Protein AF-A0A637YH97-F1 (afdb_monomer)

Secondary structure (DSSP, 8-state):
--HHHHHHHHHHHT-TTPPP-HHHHHHHHHHHHHTT-HHHHHHHHHHHHH--SSS---HHHHHHHHHHHHHTT-TTHHHHHHHHHTTS-HHHHHHHHHHHHHHHHHHS---SS--SSHHHHTTTS--

Radius of gyration: 13.96 Å; Cα contacts (8 Å, |Δi|>4): 195; chains: 1; bounding box: 34×36×38 Å

InterPro domains:
  IPR006597 Sel1-like repeat [PF08238] (3-37)
  IPR006597 Sel1-like repeat [PF08238] (38-70)
  IPR006597 Sel1-like repeat [SM00671] (1-37)
  IPR006597 Sel1-like repeat [SM00671] (38-74)
  IPR011990 Tetratricopeptide-like helical domain superfamily [G3DSA:1.25.40.10] (1-116)

pLDDT: mean 85.37, std 14.4, range [44.41, 98.19]

Structure (mmCIF, N/CA/C/O backbone):
data_AF-A0A637YH97-F1
#
_entry.id   AF-A0A637YH97-F1
#
loop_
_atom_site.group_PDB
_atom_site.id
_atom_site.type_symbol
_atom_site.label_atom_id
_atom_site.label_alt_id
_atom_site.label_comp_id
_atom_site.label_asym_id
_atom_site.label_entity_id
_atom_site.label_seq_id
_atom_site.pdbx_PDB_ins_code
_atom_site.Cartn_x
_atom_site.Cartn_y
_atom_site.Cartn_z
_atom_site.occupancy
_atom_site.B_iso_or_equiv
_atom_site.auth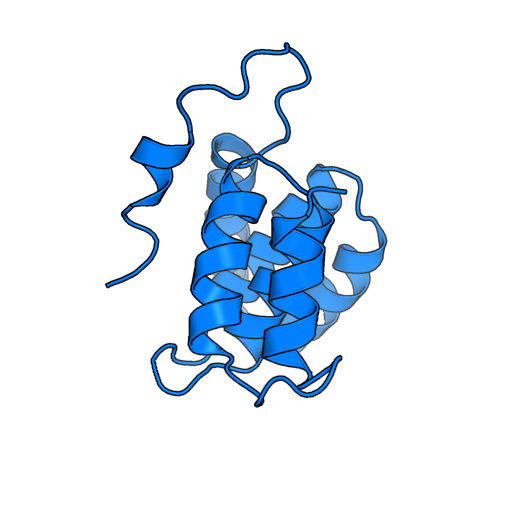_seq_id
_atom_site.auth_comp_id
_atom_site.auth_asym_id
_atom_site.auth_atom_id
_atom_site.pdbx_PDB_model_num
ATOM 1 N N . MET A 1 1 ? 7.663 12.008 -12.442 1.00 52.62 1 MET A N 1
ATOM 2 C CA . MET A 1 1 ? 7.497 10.541 -12.314 1.00 52.62 1 MET A CA 1
ATOM 3 C C . MET A 1 1 ? 8.895 9.929 -12.369 1.00 52.62 1 MET A C 1
ATOM 5 O O . MET A 1 1 ? 9.565 10.135 -13.370 1.00 52.62 1 MET A O 1
ATOM 9 N N . SER A 1 2 ? 9.388 9.292 -11.300 1.00 64.75 2 SER A N 1
ATOM 10 C CA . SER A 1 2 ? 10.727 8.666 -11.302 1.00 64.75 2 SER A CA 1
ATOM 11 C C . SER A 1 2 ? 10.719 7.364 -12.116 1.00 64.75 2 SER A C 1
ATOM 13 O O . SER A 1 2 ? 9.738 6.621 -12.064 1.00 64.75 2 SER A O 1
ATOM 15 N N . ALA A 1 3 ? 11.806 7.055 -12.834 1.00 74.81 3 ALA A N 1
ATOM 16 C CA . ALA A 1 3 ? 11.953 5.831 -13.636 1.00 74.81 3 ALA A CA 1
ATOM 17 C C . ALA A 1 3 ? 11.711 4.540 -12.822 1.00 74.81 3 ALA A C 1
ATOM 19 O O . ALA A 1 3 ? 11.197 3.554 -13.352 1.00 74.81 3 ALA A O 1
ATOM 20 N N . ARG A 1 4 ? 12.006 4.568 -11.512 1.00 78.88 4 ARG A N 1
ATOM 21 C CA . ARG A 1 4 ? 11.752 3.460 -10.573 1.00 78.88 4 ARG A CA 1
ATOM 22 C C . ARG A 1 4 ? 10.265 3.118 -10.460 1.00 78.88 4 ARG A C 1
ATOM 24 O O . ARG A 1 4 ? 9.922 1.945 -10.361 1.00 78.88 4 ARG A O 1
ATOM 31 N N . ASN A 1 5 ? 9.390 4.122 -10.525 1.00 77.50 5 ASN A N 1
ATOM 32 C CA . ASN A 1 5 ? 7.947 3.937 -10.381 1.00 77.50 5 ASN A CA 1
ATOM 33 C C . ASN A 1 5 ? 7.356 3.225 -11.606 1.00 77.50 5 ASN A C 1
ATOM 35 O O . ASN A 1 5 ? 6.561 2.294 -11.479 1.00 77.50 5 ASN A O 1
ATOM 39 N N . SER A 1 6 ? 7.812 3.619 -12.797 1.00 82.19 6 SER A N 1
ATOM 40 C CA . SER A 1 6 ? 7.453 2.951 -14.048 1.00 82.19 6 SER A CA 1
ATOM 41 C C . SER A 1 6 ? 7.972 1.514 -14.072 1.00 82.19 6 SER A C 1
ATOM 43 O O . SER A 1 6 ? 7.225 0.602 -14.407 1.00 82.19 6 SER A O 1
ATOM 45 N N . LEU A 1 7 ? 9.215 1.281 -13.640 1.00 85.06 7 LEU A N 1
ATOM 46 C CA . LEU A 1 7 ? 9.779 -0.068 -13.570 1.00 85.06 7 LEU A CA 1
ATOM 47 C C . LEU A 1 7 ? 9.035 -0.963 -12.567 1.00 85.06 7 LEU A C 1
ATOM 49 O O . LEU A 1 7 ? 8.790 -2.134 -12.850 1.00 85.06 7 LEU A O 1
ATOM 53 N N . ALA A 1 8 ? 8.626 -0.416 -11.421 1.00 86.12 8 ALA A N 1
ATOM 54 C CA . ALA A 1 8 ? 7.829 -1.158 -10.454 1.00 86.12 8 ALA A CA 1
ATOM 55 C C . ALA A 1 8 ? 6.487 -1.607 -11.041 1.00 86.12 8 ALA A C 1
ATOM 57 O O . ALA A 1 8 ? 6.075 -2.746 -10.835 1.00 86.12 8 ALA A O 1
ATOM 58 N N . LEU A 1 9 ? 5.832 -0.743 -11.823 1.00 84.50 9 LEU A N 1
ATOM 59 C CA . LEU A 1 9 ? 4.600 -1.092 -12.528 1.00 84.50 9 LEU A CA 1
ATOM 60 C C . LEU A 1 9 ? 4.830 -2.203 -13.561 1.00 84.50 9 LEU A C 1
ATOM 62 O O . LEU A 1 9 ? 3.983 -3.085 -13.704 1.00 84.50 9 LEU A O 1
ATOM 66 N N . PHE A 1 10 ? 5.970 -2.183 -14.255 1.00 88.19 10 PHE A N 1
ATOM 67 C CA . PHE A 1 10 ? 6.315 -3.222 -15.222 1.00 88.19 10 PHE A CA 1
ATOM 68 C C . PHE A 1 10 ? 6.494 -4.576 -14.539 1.00 88.19 10 PHE A C 1
ATOM 70 O O . PHE A 1 10 ? 5.918 -5.552 -15.007 1.00 88.19 10 PHE A O 1
ATOM 77 N N . TYR A 1 11 ? 7.195 -4.632 -13.404 1.00 89.38 11 TYR A N 1
ATOM 78 C CA . TYR A 1 11 ? 7.313 -5.863 -12.622 1.0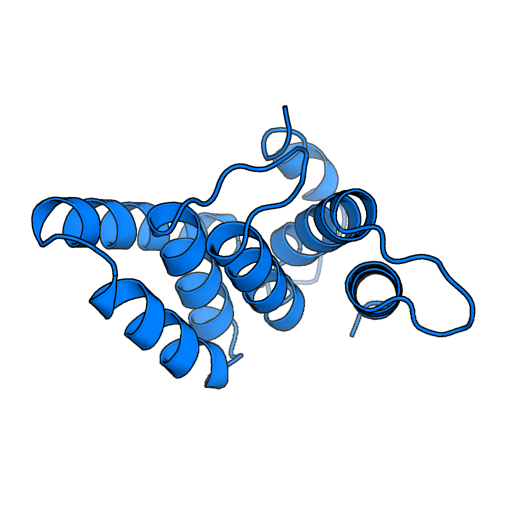0 89.38 11 TYR A CA 1
ATOM 79 C C . TYR A 1 11 ? 5.981 -6.303 -12.005 1.00 89.38 11 TYR A C 1
ATOM 81 O O . TYR A 1 11 ? 5.667 -7.487 -12.022 1.00 89.38 11 TYR A O 1
ATOM 89 N N . ALA A 1 12 ? 5.154 -5.379 -11.513 1.00 84.06 12 ALA A N 1
ATOM 90 C CA . ALA A 1 12 ? 3.856 -5.725 -10.930 1.00 84.06 12 ALA A CA 1
ATOM 91 C C . ALA A 1 12 ? 2.883 -6.335 -11.956 1.00 84.06 12 ALA A C 1
ATOM 93 O O . ALA A 1 12 ? 2.039 -7.147 -11.586 1.00 84.06 12 ALA A O 1
ATOM 94 N N . LYS A 1 13 ? 2.989 -5.934 -13.231 1.00 82.81 13 LYS A N 1
ATOM 95 C CA . LYS A 1 13 ? 2.068 -6.328 -14.311 1.00 82.81 13 LYS A CA 1
ATOM 96 C C . LYS A 1 13 ? 2.680 -7.246 -15.376 1.00 82.81 13 LYS A C 1
ATOM 98 O O . LYS A 1 13 ? 1.960 -7.661 -16.276 1.00 82.81 13 LYS A O 1
ATOM 103 N N . GLY A 1 14 ? 3.976 -7.545 -15.302 1.00 85.62 14 GLY A N 1
ATOM 104 C CA . GLY A 1 14 ? 4.689 -8.328 -16.315 1.00 85.62 14 GLY A CA 1
ATOM 105 C C . GLY A 1 14 ? 4.762 -7.639 -17.686 1.00 85.62 14 GLY A C 1
ATOM 106 O O . GLY A 1 14 ? 4.516 -8.260 -18.717 1.00 85.62 14 GLY A O 1
ATOM 107 N N . LEU A 1 15 ? 5.021 -6.326 -17.714 1.00 85.12 15 LEU A N 1
ATOM 108 C CA . LEU A 1 15 ? 5.067 -5.536 -18.954 1.00 85.12 15 LEU A CA 1
ATOM 109 C C . LEU A 1 15 ? 6.473 -5.510 -19.563 1.00 85.12 15 LEU A C 1
ATOM 111 O O . LEU A 1 15 ? 7.474 -5.636 -18.861 1.00 85.12 15 LEU A O 1
ATOM 115 N N . GLY A 1 16 ? 6.555 -5.292 -20.879 1.00 84.31 16 GLY A N 1
ATOM 116 C CA . GLY A 1 16 ? 7.836 -5.135 -21.579 1.00 84.31 16 GLY A CA 1
ATOM 117 C C . GLY A 1 16 ? 8.687 -6.408 -21.599 1.00 84.31 16 GLY A C 1
ATOM 118 O O . GLY A 1 16 ? 9.907 -6.318 -21.509 1.00 84.31 16 GLY A O 1
ATOM 119 N N . ASN A 1 17 ? 8.045 -7.579 -21.690 1.00 88.50 17 ASN A N 1
ATOM 120 C CA . ASN A 1 17 ? 8.670 -8.907 -21.609 1.00 88.50 17 ASN A CA 1
ATOM 121 C C . ASN A 1 17 ? 9.344 -9.219 -20.260 1.00 88.50 17 ASN A C 1
ATOM 123 O O . ASN A 1 17 ? 10.164 -10.133 -20.180 1.00 88.50 17 ASN A O 1
ATOM 127 N N . LEU A 1 18 ? 9.002 -8.490 -19.195 1.00 89.25 18 LEU A N 1
ATOM 128 C CA . LEU A 1 18 ? 9.412 -8.840 -17.837 1.00 89.25 18 LEU A CA 1
ATOM 129 C C . LEU A 1 18 ? 8.410 -9.819 -17.209 1.00 89.25 18 LEU A C 1
ATOM 131 O O . LEU A 1 18 ? 7.208 -9.686 -17.440 1.00 89.25 18 LEU A O 1
ATOM 135 N N . PRO A 1 19 ? 8.866 -10.786 -16.394 1.00 88.75 19 PRO A N 1
ATOM 136 C CA . PRO A 1 19 ? 7.962 -11.622 -15.618 1.00 88.75 19 PRO A CA 1
ATOM 137 C C . PRO A 1 19 ? 7.262 -10.795 -14.532 1.00 88.75 19 PRO A C 1
ATOM 139 O O . PRO A 1 19 ? 7.808 -9.802 -14.041 1.00 88.75 19 PRO A O 1
ATOM 142 N N . VAL A 1 20 ? 6.066 -11.232 -14.130 1.00 88.25 20 VAL A N 1
ATOM 143 C CA . VAL A 1 20 ? 5.399 -10.684 -12.943 1.00 88.25 20 VAL A CA 1
ATOM 144 C C . VAL A 1 20 ? 6.262 -10.987 -11.719 1.00 88.25 20 VAL A C 1
ATOM 146 O O . VAL A 1 20 ? 6.541 -12.144 -11.421 1.00 88.25 20 VAL A O 1
ATOM 149 N N . ASP A 1 21 ? 6.683 -9.940 -11.016 1.00 90.75 21 ASP A N 1
ATOM 150 C CA . ASP A 1 21 ? 7.537 -10.016 -9.832 1.00 90.75 21 ASP A CA 1
ATOM 151 C C . ASP A 1 21 ? 7.108 -8.930 -8.837 1.00 90.75 21 ASP A C 1
ATOM 153 O O . ASP A 1 21 ? 7.600 -7.795 -8.823 1.00 90.75 21 ASP A O 1
ATOM 157 N N . ARG A 1 22 ? 6.116 -9.269 -8.009 1.00 88.25 22 ARG A N 1
ATOM 158 C CA . ARG A 1 22 ? 5.546 -8.320 -7.046 1.00 88.25 22 ARG A CA 1
ATOM 159 C C . ARG A 1 22 ? 6.535 -7.965 -5.931 1.00 88.25 22 ARG A C 1
ATOM 161 O O . ARG A 1 22 ? 6.430 -6.870 -5.387 1.00 88.25 22 ARG A O 1
ATOM 168 N N . ASN A 1 23 ? 7.524 -8.815 -5.647 1.00 88.69 23 ASN A N 1
ATOM 169 C CA . ASN A 1 23 ? 8.553 -8.549 -4.636 1.00 88.69 23 ASN A CA 1
ATOM 170 C C . ASN A 1 23 ? 9.568 -7.511 -5.138 1.00 88.69 23 ASN A C 1
ATOM 172 O O . ASN A 1 23 ? 9.947 -6.598 -4.402 1.00 88.69 23 ASN A O 1
ATOM 176 N N . LYS A 1 24 ? 9.963 -7.559 -6.418 1.00 88.88 24 LYS A N 1
ATOM 177 C CA . LYS A 1 24 ? 10.745 -6.468 -7.026 1.00 88.88 24 LYS A CA 1
ATOM 178 C C . LYS A 1 24 ? 9.952 -5.172 -7.111 1.00 88.88 24 LYS A C 1
ATOM 180 O O . LYS A 1 24 ? 10.503 -4.111 -6.813 1.00 88.88 24 LYS A O 1
ATOM 185 N N . ALA A 1 25 ? 8.672 -5.247 -7.479 1.00 90.12 25 ALA A N 1
ATOM 186 C CA . ALA A 1 25 ? 7.800 -4.076 -7.476 1.00 90.12 25 ALA A CA 1
ATOM 187 C C . ALA A 1 25 ? 7.717 -3.447 -6.075 1.00 90.12 25 ALA A C 1
ATOM 189 O O . ALA A 1 25 ? 7.897 -2.238 -5.950 1.00 90.12 25 ALA A O 1
ATOM 190 N N . LEU A 1 26 ? 7.546 -4.263 -5.029 1.00 89.75 26 LEU A N 1
ATOM 191 C CA . LEU A 1 26 ? 7.523 -3.829 -3.631 1.00 89.75 26 LEU A CA 1
ATOM 192 C C . LEU A 1 26 ? 8.786 -3.047 -3.253 1.00 89.75 26 LEU A C 1
ATOM 194 O O . LEU A 1 26 ? 8.690 -1.925 -2.759 1.00 89.75 26 LEU A O 1
ATOM 198 N N . LYS A 1 27 ? 9.975 -3.585 -3.553 1.00 88.19 27 LYS A N 1
ATOM 199 C CA . LYS A 1 27 ? 11.260 -2.929 -3.247 1.00 88.19 27 LYS A CA 1
ATOM 200 C C . LYS A 1 27 ? 11.396 -1.566 -3.935 1.00 88.19 27 LYS A C 1
ATOM 202 O O . LYS A 1 27 ? 11.799 -0.591 -3.304 1.00 88.19 27 LYS A O 1
ATOM 207 N N . LEU A 1 28 ? 11.031 -1.477 -5.215 1.00 88.88 28 LEU A N 1
ATOM 208 C CA . LEU A 1 28 ? 11.103 -0.229 -5.985 1.00 88.88 28 LEU A CA 1
ATOM 209 C C . LEU A 1 28 ? 10.073 0.814 -5.522 1.00 88.88 28 LEU A C 1
ATOM 211 O O . LEU A 1 28 ? 10.380 2.013 -5.482 1.00 88.88 28 LEU A O 1
ATOM 215 N N . LEU A 1 29 ? 8.864 0.363 -5.173 1.00 89.69 29 LEU A N 1
ATOM 216 C CA . LEU A 1 29 ? 7.802 1.223 -4.659 1.00 89.69 29 LEU A CA 1
ATOM 217 C C . LEU A 1 29 ? 8.130 1.752 -3.273 1.00 89.69 29 LEU A C 1
ATOM 219 O O . LEU A 1 29 ? 7.934 2.938 -3.068 1.00 89.69 29 LEU A O 1
ATOM 223 N N . ASN A 1 30 ? 8.689 0.941 -2.372 1.00 87.81 30 ASN A N 1
ATOM 224 C CA . ASN A 1 30 ? 9.095 1.386 -1.036 1.00 87.81 30 ASN A CA 1
ATOM 225 C C . ASN A 1 30 ? 10.046 2.586 -1.099 1.00 87.81 30 ASN A C 1
ATOM 227 O O . ASN A 1 30 ? 9.778 3.622 -0.497 1.00 87.81 30 ASN A O 1
ATOM 231 N N . ILE A 1 31 ? 11.108 2.489 -1.903 1.00 85.31 31 ILE A N 1
ATOM 232 C CA . ILE A 1 31 ? 12.077 3.584 -2.071 1.00 85.31 31 ILE A CA 1
ATOM 233 C C . ILE A 1 31 ? 11.380 4.841 -2.608 1.00 85.31 31 ILE A C 1
ATOM 235 O O . ILE A 1 31 ? 11.576 5.944 -2.108 1.00 85.31 31 ILE A O 1
ATOM 239 N N . SER A 1 32 ? 10.523 4.681 -3.615 1.00 86.06 32 SER A N 1
ATOM 240 C CA . SER A 1 32 ? 9.833 5.815 -4.234 1.00 86.06 32 SER A CA 1
ATOM 241 C C . SER A 1 32 ? 8.775 6.429 -3.297 1.00 86.06 32 SER A C 1
ATOM 243 O O . SER A 1 32 ? 8.627 7.646 -3.223 1.00 86.06 32 SER A O 1
ATOM 245 N N . ALA A 1 33 ? 8.047 5.605 -2.549 1.00 89.06 33 ALA A N 1
ATOM 246 C CA . ALA A 1 33 ? 7.033 6.040 -1.598 1.00 89.06 33 ALA A CA 1
ATOM 247 C C . ALA A 1 33 ? 7.655 6.839 -0.445 1.00 89.06 33 ALA A C 1
ATOM 249 O O . ALA A 1 33 ? 7.096 7.848 -0.018 1.00 89.06 33 ALA A O 1
ATOM 250 N N . CYS A 1 34 ? 8.853 6.445 -0.021 1.00 86.31 34 CYS A N 1
ATOM 251 C CA . CYS A 1 34 ? 9.648 7.146 0.978 1.00 86.31 34 CYS A CA 1
ATOM 252 C C . CYS A 1 34 ? 10.110 8.542 0.578 1.00 86.31 34 CYS A C 1
ATOM 254 O O . CYS A 1 34 ? 10.133 9.460 1.398 1.00 86.31 34 CYS A O 1
ATOM 256 N N . GLN A 1 35 ? 10.427 8.720 -0.700 1.00 81.94 35 GLN A N 1
ATOM 257 C CA . GLN A 1 35 ? 10.771 10.022 -1.267 1.00 81.94 35 GLN A CA 1
ATOM 258 C C . GLN A 1 35 ? 9.533 10.923 -1.451 1.00 81.94 35 GLN A C 1
ATOM 260 O O . GLN A 1 35 ? 9.629 12.015 -1.996 1.00 81.94 35 GLN A O 1
ATOM 265 N N . GLY A 1 36 ? 8.350 10.490 -1.003 1.00 87.38 36 GLY A N 1
ATOM 266 C CA . GLY A 1 36 ? 7.135 11.291 -1.084 1.00 87.38 36 GLY A CA 1
ATOM 267 C C . GLY A 1 36 ? 6.441 11.224 -2.442 1.00 87.38 36 GLY A C 1
ATOM 268 O O . GLY A 1 36 ? 5.581 12.056 -2.721 1.00 87.38 36 GLY A O 1
ATOM 269 N N . TYR A 1 37 ? 6.781 10.268 -3.319 1.00 88.62 37 TYR A N 1
ATOM 270 C CA . TYR A 1 37 ? 6.089 10.143 -4.602 1.00 88.62 37 TYR A CA 1
ATOM 271 C C . TYR A 1 37 ? 4.680 9.575 -4.403 1.00 88.62 37 TYR A C 1
ATOM 273 O O . TYR A 1 37 ? 4.503 8.366 -4.253 1.00 88.62 37 TYR A O 1
ATOM 281 N N . ALA A 1 38 ? 3.667 10.437 -4.504 1.00 92.06 38 ALA A N 1
ATOM 282 C CA . ALA A 1 38 ? 2.266 10.094 -4.249 1.00 92.06 38 ALA A CA 1
ATOM 283 C C . ALA A 1 38 ? 1.760 8.868 -5.041 1.00 92.06 38 ALA A C 1
ATOM 285 O O . ALA A 1 38 ? 1.101 7.986 -4.495 1.00 92.06 38 ALA A O 1
ATOM 286 N N . VAL A 1 39 ? 2.142 8.741 -6.318 1.00 91.19 39 VAL A N 1
ATOM 287 C CA . VAL A 1 39 ? 1.783 7.569 -7.144 1.00 91.19 39 VAL A CA 1
ATOM 288 C C . VAL A 1 39 ? 2.428 6.280 -6.616 1.00 91.19 39 VAL A C 1
ATOM 290 O O . VAL A 1 39 ? 1.809 5.219 -6.654 1.00 91.19 39 VAL A O 1
ATOM 293 N N . ALA A 1 40 ? 3.667 6.353 -6.118 1.00 91.31 40 ALA A N 1
ATOM 294 C CA . ALA A 1 40 ? 4.336 5.194 -5.529 1.00 91.31 40 ALA A CA 1
ATOM 295 C C . ALA A 1 40 ? 3.669 4.775 -4.215 1.00 91.31 40 ALA A C 1
ATOM 297 O O . ALA A 1 40 ? 3.443 3.590 -4.002 1.00 91.31 40 ALA A O 1
ATOM 298 N N . GLN A 1 41 ? 3.297 5.750 -3.381 1.00 94.50 41 GLN A N 1
ATOM 299 C CA . GLN A 1 41 ? 2.561 5.529 -2.133 1.00 94.50 41 GLN A CA 1
ATOM 300 C C . GLN A 1 41 ? 1.218 4.849 -2.399 1.00 94.50 41 GLN A C 1
ATOM 302 O O . GLN A 1 41 ? 0.895 3.855 -1.757 1.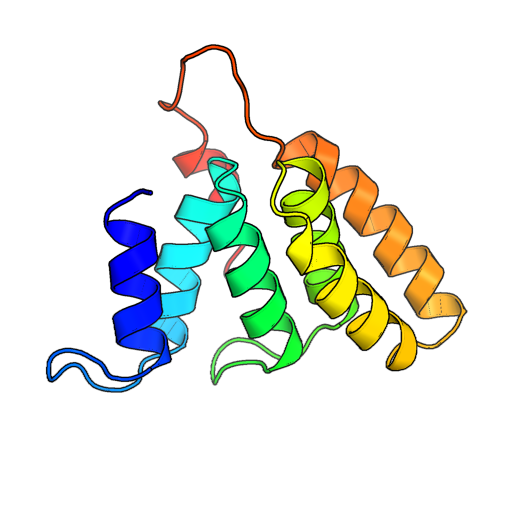00 94.50 41 GLN A O 1
ATOM 307 N N . ASN A 1 42 ? 0.479 5.294 -3.420 1.00 95.56 42 ASN A N 1
ATOM 308 C CA . ASN A 1 42 ? -0.750 4.625 -3.839 1.00 95.56 42 ASN A CA 1
ATOM 309 C C . ASN A 1 42 ? -0.496 3.168 -4.257 1.00 95.56 42 ASN A C 1
ATOM 311 O O . ASN A 1 42 ? -1.179 2.255 -3.803 1.00 95.56 42 ASN A O 1
ATOM 315 N N . ASN A 1 43 ? 0.500 2.930 -5.111 1.00 93.38 43 ASN A N 1
ATOM 316 C CA . ASN A 1 43 ? 0.798 1.578 -5.584 1.00 93.38 43 ASN A CA 1
ATOM 317 C C . ASN A 1 43 ? 1.285 0.659 -4.454 1.00 93.38 43 ASN A C 1
ATOM 319 O O . ASN A 1 43 ? 0.991 -0.534 -4.464 1.00 93.38 43 ASN A O 1
ATOM 323 N N . LEU A 1 44 ? 1.989 1.209 -3.466 1.00 93.44 44 LEU A N 1
ATOM 324 C CA . LEU A 1 44 ? 2.379 0.487 -2.263 1.00 93.44 44 LEU A CA 1
ATOM 325 C C . LEU A 1 44 ? 1.154 0.131 -1.409 1.00 93.44 44 LEU A C 1
ATOM 327 O O . LEU A 1 44 ? 1.029 -1.012 -0.976 1.00 93.44 44 LEU A O 1
ATOM 331 N N . GLY A 1 45 ? 0.192 1.050 -1.273 1.00 95.81 45 GLY A N 1
ATOM 332 C CA . GLY A 1 45 ? -1.107 0.771 -0.658 1.00 95.81 45 GLY A CA 1
ATOM 333 C C .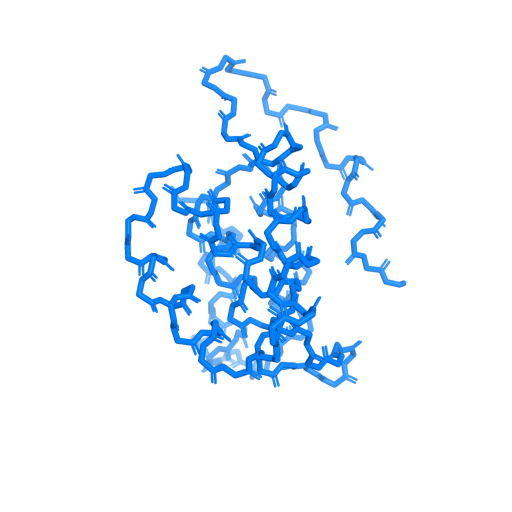 GLY A 1 45 ? -1.846 -0.390 -1.333 1.00 95.81 45 GLY A C 1
ATOM 334 O O . GLY A 1 45 ? -2.385 -1.260 -0.646 1.00 95.81 45 GLY A O 1
ATOM 335 N N . ILE A 1 46 ? -1.799 -0.474 -2.669 1.00 94.50 46 ILE A N 1
ATOM 336 C CA . ILE A 1 46 ? -2.354 -1.610 -3.426 1.00 94.50 46 ILE A CA 1
ATOM 337 C C . ILE A 1 46 ? -1.621 -2.910 -3.070 1.00 94.50 46 ILE A C 1
ATOM 339 O O . ILE A 1 46 ? -2.276 -3.913 -2.784 1.00 94.50 46 ILE A O 1
ATOM 343 N N . LEU A 1 47 ? -0.284 -2.906 -3.029 1.00 92.62 47 LEU A N 1
ATOM 344 C CA . LEU A 1 47 ? 0.485 -4.101 -2.666 1.00 92.62 47 LEU A CA 1
ATOM 345 C C . LEU A 1 47 ? 0.169 -4.600 -1.255 1.00 92.62 47 LEU A C 1
ATOM 347 O O . LEU A 1 47 ? -0.013 -5.799 -1.087 1.00 92.62 47 LEU A O 1
ATOM 351 N N . TYR A 1 48 ? 0.022 -3.715 -0.268 1.00 94.94 48 TYR A N 1
ATOM 352 C CA . TYR A 1 48 ? -0.410 -4.117 1.074 1.00 94.94 48 TYR A CA 1
ATOM 353 C C . TYR A 1 48 ? -1.845 -4.664 1.096 1.00 94.94 48 TYR A C 1
ATOM 355 O O . TYR A 1 48 ? -2.141 -5.572 1.869 1.00 94.94 48 TYR A O 1
ATOM 363 N N . SER A 1 49 ? -2.740 -4.170 0.234 1.00 95.56 49 SER A N 1
ATOM 364 C CA . SER A 1 49 ? -4.113 -4.694 0.154 1.00 95.56 49 SER A CA 1
ATOM 365 C C . SER A 1 49 ? -4.202 -6.090 -0.467 1.00 95.56 49 SER A C 1
ATOM 367 O O . SER A 1 49 ? -5.044 -6.901 -0.073 1.00 95.56 49 SER A O 1
ATOM 369 N N . ASP A 1 50 ? -3.333 -6.374 -1.434 1.00 91.62 50 ASP A N 1
ATOM 370 C CA . ASP A 1 50 ? -3.338 -7.626 -2.186 1.00 91.62 50 ASP A CA 1
ATOM 371 C C . ASP A 1 50 ? -2.394 -8.678 -1.600 1.00 91.62 50 ASP A C 1
ATOM 373 O O . ASP A 1 50 ? -2.634 -9.875 -1.772 1.00 91.62 50 ASP A O 1
ATOM 377 N N . GLY A 1 51 ? -1.342 -8.237 -0.915 1.00 89.12 51 GLY A N 1
ATOM 378 C CA . GLY A 1 51 ? -0.205 -9.055 -0.524 1.00 89.12 51 GLY A CA 1
ATOM 379 C C . GLY A 1 51 ? 0.686 -9.463 -1.705 1.00 89.12 51 GLY A C 1
ATOM 380 O O . GLY A 1 51 ? 0.358 -9.294 -2.886 1.00 89.12 51 GLY A O 1
ATOM 381 N N . THR A 1 52 ? 1.838 -10.027 -1.365 1.00 85.12 52 THR A N 1
ATOM 382 C CA . THR A 1 52 ? 2.769 -10.730 -2.255 1.00 85.12 52 THR A CA 1
ATOM 383 C C . THR A 1 52 ? 3.220 -12.026 -1.575 1.00 85.12 52 THR A C 1
ATOM 385 O O . THR A 1 52 ? 2.802 -12.314 -0.455 1.00 85.12 52 THR A O 1
ATOM 388 N N . ASP A 1 53 ? 4.093 -12.801 -2.217 1.00 85.56 53 ASP A N 1
ATOM 389 C CA . ASP A 1 53 ? 4.651 -14.013 -1.601 1.00 85.56 53 ASP A CA 1
ATOM 390 C C . ASP A 1 53 ? 5.496 -13.706 -0.345 1.00 85.56 53 ASP A C 1
ATOM 392 O O . ASP A 1 53 ? 5.591 -14.533 0.556 1.00 85.56 53 ASP A O 1
ATOM 396 N N . GLU A 1 54 ? 6.087 -12.507 -0.266 1.00 83.38 54 GLU A N 1
ATOM 397 C CA . GLU A 1 54 ? 6.894 -12.033 0.874 1.00 83.38 54 GLU A CA 1
ATOM 398 C C . GLU A 1 54 ? 6.127 -11.059 1.790 1.00 83.38 54 GLU A C 1
ATOM 400 O O . GLU A 1 54 ? 6.601 -10.729 2.877 1.00 83.38 54 GLU A O 1
ATOM 405 N N . LEU A 1 55 ? 4.946 -10.589 1.371 1.00 87.19 55 LEU A N 1
ATOM 406 C CA . LEU A 1 55 ? 4.171 -9.570 2.075 1.00 87.19 55 LEU A CA 1
ATOM 407 C C . LEU A 1 55 ? 2.743 -10.049 2.329 1.00 87.19 55 LEU A C 1
ATOM 409 O O . LEU A 1 55 ? 1.926 -10.134 1.415 1.00 87.19 55 LEU A O 1
ATOM 413 N N . SER A 1 56 ? 2.406 -10.302 3.590 1.00 92.56 56 SER A N 1
ATOM 414 C CA . SER A 1 56 ? 1.018 -10.596 3.958 1.00 92.56 56 SER A CA 1
ATOM 415 C C . SER A 1 56 ? 0.115 -9.384 3.726 1.00 92.56 56 SER A C 1
ATOM 417 O O . SER A 1 56 ? 0.550 -8.238 3.838 1.00 92.56 56 SER A O 1
ATOM 419 N N . LYS A 1 57 ? -1.163 -9.641 3.426 1.00 94.12 57 LYS A N 1
ATOM 420 C CA . LYS A 1 57 ? -2.170 -8.581 3.330 1.00 94.12 57 LYS A CA 1
ATOM 421 C C . LYS A 1 57 ? -2.260 -7.826 4.650 1.00 94.12 57 LYS A C 1
ATOM 423 O O . LYS A 1 57 ? -2.459 -8.441 5.695 1.00 94.12 57 LYS A O 1
ATOM 428 N N . ASP A 1 58 ? -2.192 -6.507 4.573 1.00 95.56 58 ASP A N 1
ATOM 429 C CA . ASP A 1 58 ? -2.335 -5.614 5.714 1.00 95.56 58 ASP A CA 1
ATOM 430 C C . ASP A 1 58 ? -3.151 -4.389 5.293 1.00 95.56 58 ASP A C 1
ATOM 432 O O . ASP A 1 58 ? -2.685 -3.467 4.617 1.00 95.56 58 ASP A O 1
ATOM 436 N N . TYR A 1 59 ? -4.424 -4.398 5.677 1.00 96.44 59 TYR A N 1
ATOM 437 C CA . TYR A 1 59 ? -5.347 -3.322 5.344 1.00 96.44 59 TYR A CA 1
ATOM 438 C C . TYR A 1 59 ? -5.085 -2.041 6.148 1.00 96.44 59 TYR A C 1
ATOM 440 O O . TYR A 1 59 ? -5.427 -0.962 5.669 1.00 96.44 59 TYR A O 1
ATOM 448 N N . GLN A 1 60 ? -4.439 -2.117 7.316 1.00 96.12 60 GLN A N 1
ATOM 449 C CA . GLN A 1 60 ? -4.078 -0.924 8.088 1.00 96.12 60 GLN A CA 1
ATOM 450 C C . GLN A 1 60 ? -2.932 -0.183 7.394 1.00 96.12 60 GLN A C 1
ATOM 452 O O . GLN A 1 60 ? -3.036 1.018 7.139 1.00 96.12 60 GLN A O 1
ATOM 457 N N . GLN A 1 61 ? -1.895 -0.919 6.987 1.00 95.38 61 GLN A N 1
ATOM 458 C CA . GLN A 1 61 ? -0.795 -0.406 6.165 1.00 95.38 61 GLN A CA 1
ATOM 459 C C . GLN A 1 61 ? -1.288 0.136 4.822 1.00 95.38 61 GLN A C 1
ATOM 461 O O . GLN A 1 61 ? -0.911 1.229 4.399 1.00 95.38 61 GLN A O 1
ATOM 466 N N . SER A 1 62 ? -2.187 -0.597 4.161 1.00 97.31 62 SER A N 1
ATOM 467 C CA . SER A 1 62 ? -2.792 -0.167 2.901 1.00 97.31 62 SER A CA 1
ATOM 468 C C . SER A 1 62 ? -3.521 1.176 3.037 1.00 97.31 62 SER A C 1
ATOM 470 O O . SER A 1 62 ? -3.277 2.100 2.259 1.00 97.31 62 SER A O 1
ATOM 472 N N . TYR A 1 63 ? -4.362 1.319 4.067 1.00 98.12 63 TYR A N 1
ATOM 473 C CA . TYR A 1 63 ? -5.067 2.566 4.361 1.00 98.12 63 TYR A CA 1
ATOM 474 C C . TYR A 1 63 ? -4.103 3.725 4.645 1.00 98.12 63 TYR A C 1
ATOM 476 O O . TYR A 1 63 ? -4.305 4.837 4.142 1.00 98.12 63 TYR A O 1
ATOM 484 N N . ALA A 1 64 ? -3.050 3.476 5.430 1.00 96.94 64 ALA A N 1
ATOM 485 C CA . ALA A 1 64 ? -2.052 4.485 5.758 1.00 96.94 64 ALA A CA 1
ATOM 486 C C . ALA A 1 64 ? -1.353 5.000 4.493 1.00 96.94 64 ALA A C 1
ATOM 488 O O . ALA A 1 64 ? -1.348 6.205 4.246 1.00 96.94 64 ALA A O 1
ATOM 489 N N . TRP A 1 65 ? -0.879 4.106 3.623 1.00 97.19 65 TRP A N 1
ATOM 490 C CA . TRP A 1 65 ? -0.236 4.484 2.363 1.00 97.19 65 TRP A CA 1
ATOM 491 C C . TRP A 1 65 ? -1.155 5.240 1.399 1.00 97.19 65 TRP A C 1
ATOM 493 O O . TRP A 1 65 ? -0.722 6.226 0.797 1.00 97.19 65 TRP A O 1
ATOM 503 N N . PHE A 1 66 ? -2.430 4.848 1.280 1.00 98.19 66 PHE A N 1
ATOM 504 C CA . PHE A 1 66 ? -3.395 5.619 0.489 1.00 98.19 66 PHE A CA 1
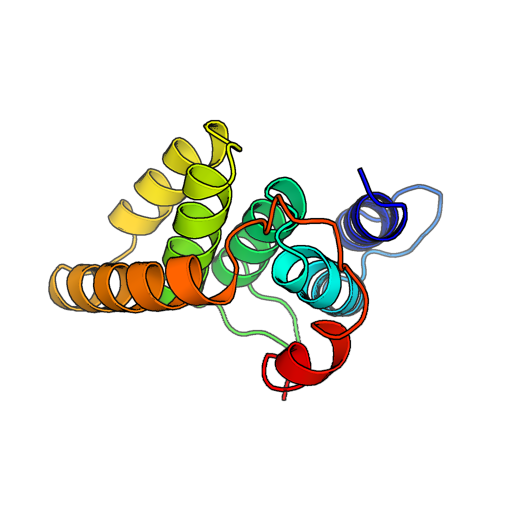ATOM 505 C C . PHE A 1 66 ? -3.637 7.016 1.065 1.00 98.19 66 PHE A C 1
ATOM 507 O O . PHE A 1 66 ? -3.784 7.979 0.314 1.00 98.19 66 PHE A O 1
ATOM 514 N N . SER A 1 67 ? -3.633 7.150 2.390 1.00 97.62 67 SER A N 1
ATOM 515 C CA . SER A 1 67 ? -3.800 8.445 3.052 1.00 97.62 67 SER A CA 1
ATOM 516 C C . SER A 1 67 ? -2.624 9.385 2.782 1.00 97.62 67 SER A C 1
ATOM 518 O O . SER A 1 67 ? -2.853 10.554 2.474 1.00 97.62 67 SER A O 1
ATOM 520 N N . VAL A 1 68 ? -1.383 8.883 2.808 1.00 95.81 68 VAL A N 1
ATOM 521 C CA . VAL A 1 68 ? -0.213 9.691 2.415 1.00 95.81 68 VAL A CA 1
ATOM 522 C C . VAL A 1 68 ? -0.269 10.068 0.940 1.00 95.81 68 VAL A C 1
ATOM 524 O O . VAL A 1 68 ? -0.033 11.223 0.598 1.00 95.81 68 VAL A O 1
ATOM 527 N N . ALA A 1 69 ? -0.625 9.125 0.064 1.00 96.38 69 ALA A N 1
ATOM 528 C CA . ALA A 1 69 ? -0.749 9.396 -1.365 1.00 96.38 69 ALA A CA 1
ATOM 529 C C . ALA A 1 69 ? -1.752 10.527 -1.637 1.00 96.38 69 ALA A C 1
ATOM 531 O O . ALA A 1 69 ? -1.459 11.447 -2.402 1.00 96.38 69 ALA A O 1
ATOM 532 N N . PHE A 1 70 ? -2.906 10.488 -0.964 1.00 97.06 70 PHE A N 1
ATOM 533 C CA . PHE A 1 70 ? -3.911 11.544 -1.034 1.00 97.06 70 PHE A CA 1
ATOM 534 C C . PHE A 1 70 ? -3.373 12.882 -0.519 1.00 97.06 70 PHE A C 1
ATOM 536 O O . PHE A 1 70 ? -3.520 13.901 -1.194 1.00 97.06 70 PHE A O 1
ATOM 543 N N . TYR A 1 71 ? -2.714 12.875 0.644 1.00 95.56 71 TYR A N 1
ATOM 544 C CA . TYR A 1 71 ? -2.106 14.066 1.239 1.00 95.56 71 TYR A CA 1
ATOM 545 C C . TYR A 1 71 ? -1.070 14.713 0.306 1.00 95.56 71 TYR A C 1
ATOM 547 O O . TYR A 1 71 ? -1.072 15.926 0.115 1.00 95.56 71 TYR A O 1
ATOM 555 N N . ASN A 1 72 ? -0.257 13.896 -0.365 1.00 92.50 72 ASN A N 1
ATOM 556 C CA . ASN A 1 72 ? 0.735 14.326 -1.352 1.00 92.50 72 ASN A CA 1
ATOM 557 C C . ASN A 1 72 ? 0.141 14.639 -2.740 1.00 92.50 72 ASN A C 1
ATOM 559 O O . ASN A 1 72 ? 0.874 14.794 -3.718 1.00 92.50 72 ASN A O 1
ATOM 563 N N . GLY A 1 73 ? -1.186 14.744 -2.850 1.00 93.44 73 GLY A N 1
ATOM 564 C CA . GLY A 1 73 ? -1.876 15.274 -4.026 1.00 93.44 73 GLY A CA 1
ATOM 565 C C . GLY A 1 73 ? -2.428 14.236 -5.005 1.00 93.44 73 GLY A C 1
ATOM 566 O O . GLY A 1 73 ? -3.057 14.632 -5.987 1.00 93.44 73 GLY A O 1
ATOM 567 N N . PHE A 1 74 ? -2.264 12.931 -4.759 1.00 94.81 74 PHE A N 1
ATOM 568 C CA . PHE A 1 74 ? -2.886 11.881 -5.576 1.00 94.81 74 PHE A CA 1
ATOM 569 C C . PHE A 1 74 ? -4.315 11.606 -5.096 1.00 94.81 74 PHE A C 1
ATOM 571 O O . PHE A 1 74 ? -4.580 10.672 -4.338 1.00 94.81 74 PHE A O 1
ATOM 578 N N . LYS A 1 75 ? -5.244 12.476 -5.507 1.00 94.56 75 LYS A N 1
ATOM 579 C CA . LYS A 1 75 ? -6.626 12.523 -5.001 1.00 94.56 75 LYS A CA 1
ATOM 580 C C . LYS A 1 75 ? -7.397 11.218 -5.217 1.00 94.56 75 LYS A C 1
ATOM 582 O O . LYS A 1 75 ? -8.251 10.870 -4.406 1.00 94.56 75 LYS A O 1
ATOM 587 N N . GLU A 1 76 ? -7.070 10.474 -6.267 1.00 92.81 76 GLU A N 1
ATOM 588 C CA . GLU A 1 76 ? -7.667 9.181 -6.594 1.00 92.81 76 GLU A CA 1
ATOM 589 C C . GLU A 1 76 ? -7.435 8.130 -5.495 1.00 92.81 76 GLU A C 1
ATOM 591 O O . GLU A 1 76 ? -8.260 7.226 -5.336 1.00 92.81 76 GLU A O 1
ATOM 596 N N . ALA A 1 77 ? -6.379 8.273 -4.679 1.00 96.31 77 ALA A N 1
ATOM 597 C CA . ALA A 1 77 ? -6.132 7.378 -3.548 1.00 96.31 77 ALA A CA 1
ATOM 598 C C . ALA A 1 77 ? -7.251 7.407 -2.498 1.00 96.31 77 ALA A C 1
ATOM 600 O O . ALA A 1 77 ? -7.411 6.415 -1.790 1.00 96.31 77 ALA A O 1
ATOM 601 N N . ASP A 1 78 ? -8.056 8.474 -2.407 1.00 96.31 78 ASP A N 1
ATOM 602 C CA . ASP A 1 78 ? -9.182 8.512 -1.463 1.00 96.31 78 ASP A CA 1
ATOM 603 C C . ASP A 1 78 ? -10.220 7.427 -1.762 1.00 96.31 78 ASP A C 1
ATOM 605 O O . ASP A 1 78 ? -10.758 6.795 -0.856 1.00 96.31 78 ASP A O 1
ATOM 609 N N . THR A 1 79 ? -10.445 7.134 -3.046 1.00 96.81 79 THR A N 1
ATOM 610 C CA . THR A 1 79 ? -11.362 6.057 -3.440 1.00 96.81 79 THR A CA 1
ATOM 611 C C . THR A 1 79 ? -10.839 4.710 -2.946 1.00 96.81 79 THR A C 1
ATOM 613 O O . THR A 1 79 ? -11.569 3.963 -2.296 1.00 96.81 79 THR A O 1
ATOM 616 N N . SER A 1 80 ? -9.556 4.420 -3.182 1.00 96.81 80 SER A N 1
ATOM 617 C CA . SER A 1 80 ? -8.909 3.196 -2.698 1.00 96.81 80 SER A CA 1
ATOM 618 C C . SER A 1 80 ? -8.919 3.116 -1.170 1.00 96.81 80 SER A C 1
ATOM 620 O O . SER A 1 80 ? -9.248 2.074 -0.607 1.00 96.81 80 SER A O 1
ATOM 622 N N . ARG A 1 81 ? -8.649 4.233 -0.487 1.00 96.75 81 ARG A N 1
ATOM 623 C CA . ARG A 1 81 ? -8.713 4.351 0.973 1.00 96.75 81 ARG A CA 1
ATOM 624 C C . ARG A 1 81 ? -10.096 3.980 1.513 1.00 96.75 81 ARG A C 1
ATOM 626 O O . ARG A 1 81 ? -10.194 3.176 2.439 1.00 96.75 81 ARG A O 1
ATOM 633 N N . ASN A 1 82 ? -11.158 4.512 0.909 1.00 96.31 82 ASN A N 1
ATOM 634 C CA . ASN A 1 82 ? -12.542 4.230 1.299 1.00 96.31 82 ASN A CA 1
ATOM 635 C C . ASN A 1 82 ? -12.926 2.763 1.043 1.00 96.31 82 ASN A C 1
ATOM 637 O O . ASN A 1 82 ? -13.622 2.156 1.858 1.00 96.31 82 ASN A O 1
ATOM 641 N N . VAL A 1 83 ? -12.419 2.155 -0.035 1.00 96.44 83 VAL A N 1
ATOM 642 C CA . VAL A 1 83 ? -12.590 0.715 -0.290 1.00 96.44 83 VAL A CA 1
ATOM 643 C C . VAL A 1 83 ? -11.935 -0.127 0.809 1.00 96.44 83 VAL A C 1
ATOM 645 O O . VAL A 1 83 ? -12.534 -1.099 1.265 1.00 96.44 83 VAL A O 1
ATOM 648 N N . ILE A 1 84 ? -10.729 0.234 1.259 1.00 96.31 84 ILE A N 1
ATOM 649 C CA . ILE A 1 84 ? -10.039 -0.483 2.343 1.00 96.31 84 ILE A CA 1
ATOM 650 C C . ILE A 1 84 ? -10.743 -0.301 3.687 1.00 96.31 84 ILE A C 1
ATOM 652 O O . ILE A 1 84 ? -10.877 -1.270 4.429 1.00 96.31 84 ILE A O 1
ATOM 656 N N . MET A 1 85 ? -11.268 0.890 3.978 1.00 94.31 85 MET A N 1
ATOM 657 C CA . MET A 1 85 ? -12.066 1.142 5.185 1.00 94.31 85 MET A CA 1
ATOM 658 C C . MET A 1 85 ? -13.256 0.193 5.321 1.00 94.31 85 MET A C 1
ATOM 660 O O . MET A 1 85 ? -13.527 -0.286 6.416 1.00 94.31 85 MET A O 1
ATOM 664 N N . GLY A 1 86 ? -13.931 -0.129 4.214 1.00 95.19 86 GLY A N 1
ATOM 665 C CA . GLY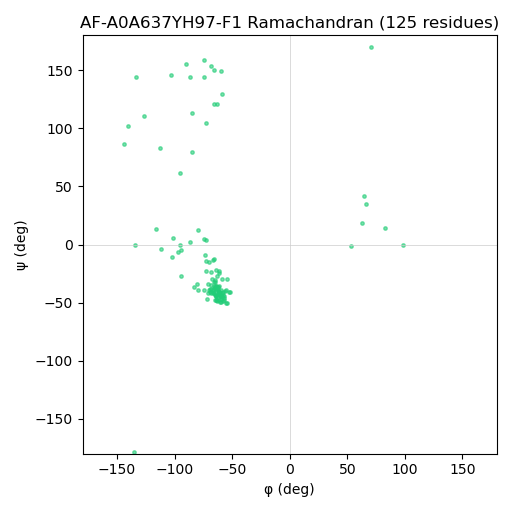 A 1 86 ? -15.034 -1.095 4.209 1.00 95.19 86 GLY A CA 1
ATOM 666 C C . GLY A 1 86 ? -14.618 -2.541 4.516 1.00 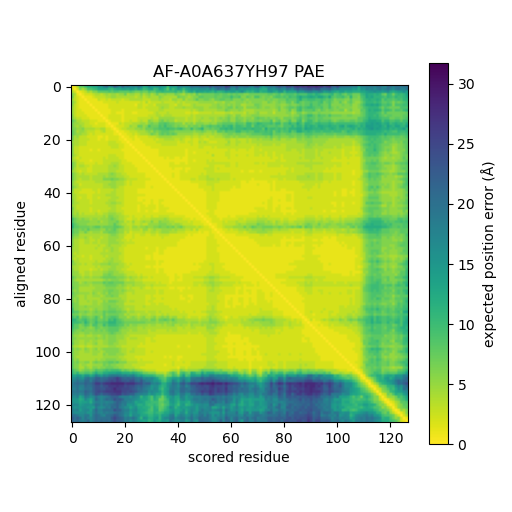95.19 86 GLY A C 1
ATOM 667 O O . GLY A 1 86 ? -15.482 -3.375 4.770 1.00 95.19 86 GLY A O 1
ATOM 668 N N . LYS A 1 87 ? -13.314 -2.853 4.495 1.00 93.94 87 LYS A N 1
ATOM 669 C CA . LYS A 1 87 ? -12.756 -4.177 4.823 1.00 93.94 87 LYS A CA 1
ATOM 670 C C . LYS A 1 87 ? -12.262 -4.289 6.270 1.00 93.94 87 LYS A C 1
ATOM 672 O O . LYS A 1 87 ? -11.850 -5.373 6.674 1.00 93.94 87 LYS A O 1
ATOM 677 N N . LEU A 1 88 ? -12.259 -3.190 7.023 1.00 92.56 88 LEU A N 1
ATOM 678 C CA . LEU A 1 88 ? -11.736 -3.113 8.386 1.00 92.56 88 LEU A CA 1
ATOM 679 C C . LEU A 1 88 ? -12.874 -3.102 9.416 1.00 92.56 88 LEU A C 1
ATOM 681 O O . LEU A 1 88 ? -13.929 -2.511 9.197 1.00 92.56 88 LEU A O 1
ATOM 685 N N . GLU A 1 89 ? -12.641 -3.706 10.582 1.00 93.06 89 GLU A N 1
ATOM 686 C CA . GLU A 1 89 ? -13.518 -3.524 11.745 1.00 93.06 89 GLU A CA 1
ATOM 687 C C . GLU A 1 89 ? -13.308 -2.140 12.381 1.00 93.06 89 GLU A C 1
ATOM 689 O O . GLU A 1 89 ? -12.234 -1.552 12.276 1.00 93.06 89 GLU A O 1
ATOM 694 N N . THR A 1 90 ? -14.280 -1.640 13.151 1.00 90.88 90 THR A N 1
ATOM 695 C CA . THR A 1 90 ? -14.203 -0.319 13.810 1.00 90.88 90 THR A CA 1
ATOM 696 C C . THR A 1 90 ? -12.927 -0.116 14.634 1.00 90.88 90 THR A C 1
ATOM 698 O O . THR A 1 90 ? -12.308 0.942 14.567 1.00 90.88 90 THR A O 1
ATOM 701 N N . LYS A 1 91 ? -12.484 -1.139 15.374 1.00 90.94 91 LYS A N 1
ATOM 702 C CA . LYS A 1 91 ? -11.244 -1.081 16.170 1.00 90.94 91 LYS A CA 1
ATOM 703 C C . LYS A 1 91 ? -9.977 -1.000 15.306 1.00 90.94 91 LYS A C 1
ATOM 705 O O . LYS A 1 91 ? -8.972 -0.446 15.736 1.00 90.94 91 LYS A O 1
ATOM 710 N N . GLU A 1 92 ? -10.018 -1.576 14.108 1.00 92.50 92 GLU A N 1
ATOM 711 C CA . GLU A 1 92 ? -8.907 -1.584 13.154 1.00 92.50 92 GLU A CA 1
ATOM 712 C C . GLU A 1 92 ? -8.845 -0.261 12.385 1.00 92.50 92 GLU A C 1
ATOM 714 O O . GLU A 1 92 ? -7.762 0.239 12.103 1.00 92.50 92 GLU A O 1
ATOM 719 N N . ILE A 1 93 ? -10.006 0.340 12.108 1.00 92.88 93 ILE A N 1
ATOM 720 C CA . ILE A 1 93 ? -10.130 1.662 11.488 1.00 92.88 93 ILE A CA 1
ATOM 721 C C . ILE A 1 93 ? -9.396 2.725 12.310 1.00 92.88 93 ILE A C 1
ATOM 723 O O . ILE A 1 93 ? -8.654 3.528 11.750 1.00 92.88 93 ILE A O 1
ATOM 727 N N . GLU A 1 94 ? -9.571 2.735 13.632 1.00 94.50 94 GLU A N 1
ATOM 728 C CA . GLU A 1 94 ? -8.908 3.728 14.486 1.00 94.50 94 GLU A CA 1
ATOM 729 C C . GLU A 1 94 ? -7.382 3.556 14.484 1.00 94.50 94 GLU A C 1
ATOM 731 O O . GLU A 1 94 ? -6.650 4.543 14.395 1.00 94.50 94 GLU A O 1
ATOM 736 N N . LYS A 1 95 ? -6.888 2.310 14.462 1.00 95.38 95 LYS A N 1
ATOM 737 C CA . LYS A 1 95 ? -5.452 2.027 14.295 1.00 95.38 95 LYS A CA 1
ATOM 738 C C . LYS A 1 95 ? -4.939 2.482 12.932 1.00 95.38 95 LYS A C 1
ATOM 740 O O . LYS A 1 95 ? -3.899 3.127 12.861 1.00 95.38 95 LYS A O 1
ATOM 745 N N . ALA A 1 96 ? -5.682 2.196 11.864 1.00 95.38 96 ALA A N 1
ATOM 746 C CA . ALA A 1 96 ? -5.327 2.596 10.508 1.00 95.38 96 ALA A CA 1
ATOM 747 C C . ALA A 1 96 ? -5.264 4.126 10.363 1.00 95.38 96 ALA A C 1
ATOM 749 O O . ALA A 1 96 ? -4.340 4.650 9.742 1.00 95.38 96 ALA A O 1
ATOM 750 N N . LYS A 1 97 ? -6.200 4.859 10.983 1.00 96.38 97 LYS A N 1
ATOM 751 C CA . LYS A 1 97 ? -6.173 6.328 11.046 1.00 96.38 97 LYS A CA 1
ATOM 752 C C . LYS A 1 97 ? -4.960 6.845 11.815 1.00 96.38 97 LYS A C 1
ATOM 754 O O . LYS A 1 97 ? -4.271 7.720 11.301 1.00 96.38 97 LYS A O 1
ATOM 759 N N . ALA A 1 98 ? -4.671 6.296 12.994 1.00 96.06 98 ALA A N 1
ATOM 760 C CA . ALA A 1 98 ? -3.496 6.689 13.770 1.00 96.06 98 ALA A CA 1
ATOM 761 C C . ALA A 1 98 ? -2.193 6.453 12.985 1.00 96.06 98 ALA A C 1
ATOM 763 O O . ALA A 1 98 ? -1.379 7.367 12.857 1.00 96.06 98 ALA A O 1
ATOM 764 N N . LEU A 1 99 ? -2.054 5.273 12.372 1.00 95.69 99 LEU A N 1
ATOM 765 C CA . LEU A 1 99 ? -0.921 4.932 11.511 1.00 95.69 99 LEU A CA 1
ATOM 766 C C . LEU A 1 99 ? -0.813 5.880 10.309 1.00 95.69 99 LEU A C 1
ATOM 768 O O . LEU A 1 99 ? 0.280 6.293 9.935 1.00 95.69 99 LEU A O 1
ATOM 772 N N . SER A 1 100 ? -1.945 6.266 9.714 1.00 96.06 100 SER A N 1
ATOM 773 C CA . SER A 1 100 ? -1.952 7.201 8.588 1.00 96.06 100 SER A CA 1
ATOM 774 C C . SER A 1 100 ? -1.389 8.574 8.951 1.00 96.06 100 SER A C 1
ATOM 776 O O . SER A 1 100 ? -0.677 9.158 8.139 1.00 96.06 100 SER A O 1
ATOM 778 N N . THR A 1 101 ? -1.649 9.065 10.166 1.00 95.38 101 THR A N 1
ATOM 779 C CA . THR A 1 101 ? -1.099 10.337 10.651 1.00 95.38 101 THR A CA 1
ATOM 780 C C . THR A 1 101 ? 0.422 10.261 10.761 1.00 95.38 101 THR A C 1
ATOM 782 O O . THR A 1 101 ? 1.109 11.121 10.215 1.00 95.38 101 THR A O 1
ATOM 785 N N . GLU A 1 102 ? 0.950 9.191 11.364 1.00 93.75 102 GLU A N 1
ATOM 786 C CA . GLU A 1 102 ? 2.399 8.947 11.445 1.00 93.75 102 GLU A CA 1
ATOM 787 C C . GLU A 1 102 ? 3.032 8.886 10.045 1.00 93.75 102 GLU A C 1
ATOM 789 O O . GLU A 1 102 ? 4.078 9.479 9.773 1.00 93.75 102 GLU A O 1
ATOM 794 N N . TYR A 1 103 ? 2.366 8.198 9.118 1.00 93.75 103 TYR A N 1
ATOM 795 C CA . TYR A 1 103 ? 2.863 8.021 7.759 1.00 93.75 103 TYR A CA 1
ATOM 796 C C . TYR A 1 103 ? 2.855 9.331 6.970 1.00 93.75 103 TYR A C 1
ATOM 798 O O . TYR A 1 103 ? 3.763 9.561 6.174 1.00 93.75 103 TYR A O 1
ATOM 806 N N . ILE A 1 104 ? 1.874 10.208 7.188 1.00 92.62 104 ILE A N 1
ATOM 807 C CA . ILE A 1 104 ? 1.840 11.536 6.567 1.00 92.62 104 ILE A CA 1
ATOM 808 C C . ILE A 1 104 ? 3.017 12.375 7.066 1.00 92.62 104 ILE A C 1
ATOM 810 O O . ILE A 1 104 ? 3.750 12.940 6.256 1.00 92.62 104 ILE A O 1
ATOM 814 N N . GLU A 1 105 ? 3.259 12.410 8.376 1.00 89.12 105 GLU A N 1
ATOM 815 C CA . GLU A 1 105 ? 4.388 13.153 8.945 1.00 89.12 105 GLU A CA 1
ATOM 816 C C . GLU A 1 105 ? 5.725 12.661 8.389 1.00 89.12 105 GLU A C 1
ATOM 818 O O . GLU A 1 105 ? 6.573 13.465 8.003 1.00 89.12 105 GLU A O 1
ATOM 823 N N . LYS A 1 106 ? 5.890 11.344 8.253 1.00 87.38 106 LYS A N 1
ATOM 824 C CA . LYS A 1 106 ? 7.144 10.740 7.801 1.00 87.38 106 LYS A CA 1
ATOM 825 C C . LYS A 1 106 ? 7.351 10.781 6.284 1.00 87.38 106 LYS A C 1
ATOM 827 O O . LYS A 1 106 ? 8.466 10.993 5.813 1.00 87.38 106 LYS A O 1
ATOM 832 N N . TYR A 1 107 ? 6.291 10.567 5.508 1.00 88.81 107 TYR A N 1
ATOM 833 C CA . TYR A 1 107 ? 6.368 10.319 4.065 1.00 88.81 107 TYR A CA 1
ATOM 834 C C . TYR A 1 107 ? 5.687 11.403 3.217 1.00 88.81 107 TYR A C 1
ATOM 836 O O . TYR A 1 107 ? 5.485 11.212 2.015 1.00 88.81 107 TYR A O 1
ATOM 844 N N . HIS A 1 108 ? 5.348 12.564 3.782 1.00 84.19 108 HIS A N 1
ATOM 845 C CA . HIS A 1 108 ? 4.921 13.705 2.971 1.00 84.19 108 HIS A CA 1
ATOM 846 C C . HIS A 1 108 ? 6.016 14.136 1.978 1.00 84.19 108 HIS A C 1
ATOM 848 O O . HIS A 1 108 ? 7.220 14.000 2.236 1.00 84.19 108 HIS A O 1
ATOM 854 N N . THR A 1 109 ? 5.602 14.666 0.828 1.00 81.56 109 THR A N 1
ATOM 855 C CA . THR A 1 109 ? 6.505 15.265 -0.156 1.00 81.56 109 THR A CA 1
ATOM 856 C C . THR A 1 109 ? 7.142 16.512 0.450 1.00 81.56 109 THR A C 1
ATOM 858 O O . THR A 1 109 ? 6.436 17.450 0.820 1.00 81.56 109 THR A O 1
ATOM 861 N N . ASN A 1 110 ? 8.472 16.549 0.538 1.00 67.81 110 ASN A N 1
ATOM 862 C CA . ASN A 1 110 ? 9.173 17.761 0.945 1.00 67.81 110 ASN A CA 1
ATOM 863 C C . ASN A 1 110 ? 9.374 18.641 -0.293 1.00 67.81 110 ASN A C 1
ATOM 865 O O . ASN A 1 110 ? 10.097 18.268 -1.210 1.00 67.81 110 ASN A O 1
ATOM 869 N N . LEU A 1 111 ? 8.727 19.806 -0.342 1.00 55.94 111 LEU A N 1
ATOM 870 C CA . LEU A 1 111 ? 8.863 20.745 -1.467 1.00 55.94 111 LEU A CA 1
ATOM 871 C C . LEU A 1 111 ? 10.220 21.479 -1.466 1.00 55.94 111 LEU A C 1
ATOM 873 O O . LEU A 1 111 ? 10.566 22.143 -2.440 1.00 55.94 111 LEU A O 1
ATOM 877 N N . ASN A 1 112 ? 11.005 21.328 -0.394 1.00 48.66 112 ASN A N 1
ATOM 878 C CA . ASN A 1 112 ? 12.299 21.976 -0.197 1.00 48.66 112 ASN A CA 1
ATOM 879 C C . ASN A 1 112 ? 13.461 21.066 -0.636 1.00 48.66 112 ASN A C 1
ATOM 881 O O . ASN A 1 112 ? 14.283 20.680 0.182 1.00 48.66 112 ASN A O 1
ATOM 885 N N . GLY A 1 113 ? 13.488 20.705 -1.920 1.00 49.97 113 GLY A N 1
ATOM 886 C CA . GLY A 1 113 ? 14.685 20.490 -2.753 1.00 49.97 113 GLY A CA 1
ATOM 887 C C . GLY A 1 113 ? 15.836 19.552 -2.347 1.00 49.97 113 GLY A C 1
ATOM 888 O O . GLY A 1 113 ? 16.759 19.450 -3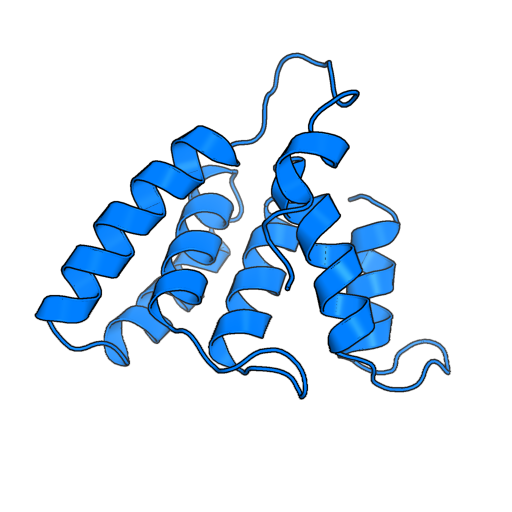.150 1.00 49.97 113 GLY A O 1
ATOM 889 N N . ASP A 1 114 ? 15.842 18.884 -1.192 1.00 48.12 114 ASP A N 1
ATOM 890 C CA . ASP A 1 114 ? 16.946 17.998 -0.794 1.00 48.12 114 ASP A CA 1
ATOM 891 C C . ASP A 1 114 ? 16.507 16.525 -0.748 1.00 48.12 114 ASP A C 1
ATOM 893 O O . ASP A 1 114 ? 16.130 15.972 0.286 1.00 48.12 114 ASP A O 1
ATOM 897 N N . ASP A 1 115 ? 16.518 15.890 -1.922 1.00 53.50 115 ASP A N 1
ATOM 898 C CA . ASP A 1 115 ? 16.136 14.487 -2.144 1.00 53.50 115 ASP A CA 1
ATOM 899 C C . ASP A 1 115 ? 17.178 13.476 -1.601 1.00 53.50 115 ASP A C 1
ATOM 901 O O . ASP A 1 115 ? 17.042 12.268 -1.816 1.00 53.50 115 ASP A O 1
ATOM 905 N N . THR A 1 116 ? 18.252 13.925 -0.933 1.00 48.59 116 THR A N 1
ATOM 906 C CA . THR A 1 116 ? 19.503 13.147 -0.859 1.00 48.59 116 THR A CA 1
ATOM 907 C C . THR A 1 116 ? 19.735 12.246 0.367 1.00 48.59 116 THR A C 1
ATOM 909 O O . THR A 1 116 ? 20.722 11.512 0.347 1.00 48.59 116 THR A O 1
ATOM 912 N N . ASP A 1 117 ? 18.844 12.156 1.372 1.00 52.97 117 ASP A N 1
ATOM 913 C CA . ASP A 1 117 ? 19.095 11.261 2.537 1.00 52.97 117 ASP A CA 1
ATOM 914 C C . ASP A 1 117 ? 17.932 10.358 3.019 1.00 52.97 117 ASP A C 1
ATOM 916 O O . ASP A 1 117 ? 18.121 9.528 3.912 1.00 52.97 117 ASP A O 1
ATOM 920 N N . ARG A 1 118 ? 16.739 10.394 2.398 1.00 57.66 118 ARG A N 1
ATOM 921 C CA . ARG A 1 118 ? 15.610 9.519 2.818 1.00 57.66 118 ARG A CA 1
ATOM 922 C C . ARG A 1 118 ? 15.776 8.037 2.449 1.00 57.66 118 ARG A C 1
ATOM 924 O O . ARG A 1 118 ? 15.093 7.177 3.006 1.00 57.66 118 ARG A O 1
ATOM 931 N N . ASP A 1 119 ? 16.716 7.706 1.562 1.00 55.31 119 ASP A N 1
ATOM 932 C CA . ASP A 1 119 ? 17.003 6.316 1.173 1.00 55.31 119 ASP A CA 1
ATOM 933 C C . ASP A 1 119 ? 17.540 5.472 2.355 1.00 55.31 119 ASP A C 1
ATOM 935 O O . ASP A 1 119 ? 17.419 4.243 2.342 1.00 55.31 119 ASP A O 1
ATOM 939 N N . LYS A 1 120 ? 18.104 6.096 3.405 1.00 56.38 120 LYS A N 1
ATOM 940 C CA . LYS A 1 120 ? 18.565 5.393 4.620 1.00 56.38 120 LYS A CA 1
ATOM 941 C C . LYS A 1 120 ? 17.445 5.132 5.630 1.00 56.38 120 LYS A C 1
ATOM 943 O O . LYS A 1 120 ? 17.432 4.059 6.231 1.00 56.38 120 LYS A O 1
ATOM 948 N N . GLU A 1 121 ? 16.499 6.060 5.777 1.00 54.97 121 GLU A N 1
ATOM 949 C CA . GLU A 1 121 ? 15.380 5.981 6.739 1.00 54.97 121 GLU A CA 1
ATOM 950 C C . GLU A 1 121 ? 14.334 4.916 6.369 1.00 54.97 121 GLU A C 1
ATOM 952 O O . GLU A 1 121 ? 13.511 4.502 7.189 1.00 54.97 121 GLU A O 1
ATOM 957 N N . CYS A 1 122 ? 14.379 4.442 5.124 1.00 58.69 122 CYS A N 1
ATOM 958 C CA . CYS A 1 122 ? 13.418 3.492 4.577 1.00 58.69 122 CYS A CA 1
ATOM 959 C C . CYS A 1 122 ? 13.891 2.047 4.501 1.00 58.69 122 CYS A C 1
ATOM 961 O O . CYS A 1 122 ? 13.152 1.180 4.035 1.00 58.69 122 CYS A O 1
ATOM 963 N N . LYS A 1 123 ? 15.081 1.757 5.034 1.00 56.06 123 LYS A N 1
ATOM 964 C CA . LYS A 1 123 ? 15.592 0.385 5.154 1.00 56.06 123 LYS A CA 1
ATOM 965 C C . LYS A 1 123 ? 14.789 -0.491 6.119 1.00 56.06 123 LYS A C 1
ATOM 967 O O . LYS A 1 123 ? 14.993 -1.694 6.139 1.00 56.06 123 LYS A O 1
ATOM 972 N N . HIS A 1 124 ? 13.902 0.101 6.918 1.00 54.28 124 HIS A N 1
ATOM 973 C CA . HIS A 1 124 ? 13.122 -0.591 7.951 1.00 54.28 124 HIS A CA 1
ATOM 974 C C . HIS A 1 124 ? 11.736 -1.046 7.458 1.00 54.28 124 HIS A C 1
ATOM 976 O O . HIS A 1 124 ? 11.003 -1.681 8.205 1.00 54.28 124 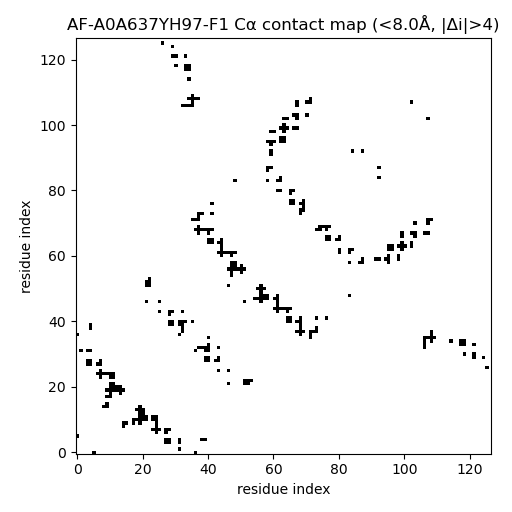HIS A O 1
ATOM 982 N N . LEU A 1 125 ? 11.351 -0.687 6.225 1.00 54.19 125 LEU A N 1
ATOM 983 C CA . LEU A 1 125 ? 10.036 -1.003 5.644 1.00 54.19 125 LEU A CA 1
ATOM 984 C C . LEU A 1 125 ? 9.974 -2.383 4.965 1.00 54.19 125 LEU A C 1
ATOM 986 O O . LEU A 1 125 ? 8.952 -2.739 4.383 1.00 54.19 125 LEU A O 1
ATOM 990 N N . TYR A 1 126 ? 11.059 -3.153 5.013 1.00 48.69 126 TYR A N 1
ATOM 991 C CA . TYR A 1 126 ? 11.110 -4.535 4.549 1.00 48.69 126 TYR A CA 1
ATOM 992 C C . TYR A 1 126 ? 11.813 -5.401 5.612 1.00 48.69 126 TYR A C 1
ATOM 994 O O . TYR A 1 126 ? 12.714 -4.889 6.280 1.00 48.69 126 TYR A O 1
ATOM 1002 N N . PRO A 1 127 ? 11.392 -6.662 5.812 1.00 44.41 127 PRO A N 1
ATOM 1003 C CA . PRO A 1 127 ? 12.115 -7.621 6.648 1.00 44.41 127 PRO A CA 1
ATOM 1004 C C . PRO A 1 127 ? 13.487 -7.995 6.069 1.00 44.41 127 PRO A C 1
ATOM 1006 O O . PRO A 1 127 ? 13.652 -7.953 4.826 1.00 44.41 127 PRO A O 1
#

Solvent-accessible surface area (backbone atoms only — not comparable to full-atom values): 6622 Å² total; per-residue (Å²): 135,62,71,52,52,58,51,17,51,25,22,57,66,32,42,93,89,37,66,69,32,53,67,60,15,48,58,37,20,52,59,39,22,47,68,17,37,20,70,26,18,31,53,43,12,50,42,25,58,69,31,47,100,90,36,72,63,33,56,43,60,12,31,13,28,11,46,25,5,29,72,48,65,33,61,70,22,49,60,56,28,53,58,41,53,76,76,46,54,75,78,49,46,56,52,20,53,55,49,17,53,56,40,32,75,70,29,45,53,72,89,76,83,72,86,83,65,55,80,66,78,52,63,76,81,56,136

Nearest PDB structures (foldseek):
  6deh-assembly2_B  TM=9.297E-01  e=1.055E-04  Legionella pneumophila subsp. pneumophila str. Philadelphia 1
  4bwr-assembly1_A  TM=9.239E-01  e=1.809E-04  Escherichia coli CFT073
  8sxq-assembly2_B  TM=8.675E-01  e=1.423E-02  Legionella pneumophila
  5b26-assembly1_B  TM=7.417E-01  e=4.398E-02  Mus musculus
  7mqz-assembly1_A  TM=4.748E-01  e=4.619E-02  Homo sapiens

Organism: Salmonella enteritidis (NCBI:txid149539)

Sequence (127 aa):
MSARNSLALFYAKGLGNLPVDRNKALKLLNISACQGYAVAQNNLGILYSDGTDELSKDYQQSYAWFSVAFYNGFKEADTSRNVIMGKLETKEIEKAKALSTEYIEKYHTNLNGDDTDRDKECKHLYP

Foldseek 3Di:
DDPLQVVLVCLCPVPPVRHNDNPSSLVSLLLCQQLAQLSSLQVNLVCLCVDDPQHHRDLLSSLLSLLSSCVQPVVVSVVVNVVSVVVDDPVSNVSSVVSNVVSNVRRHNDPPPPSDPSSVVRPPVHD

Mean predicted aligned error: 5.96 Å